Protein AF-A0A2V7H5T2-F1 (afdb_monomer)

Structure (mmCIF, N/CA/C/O backbone):
data_AF-A0A2V7H5T2-F1
#
_entry.id   AF-A0A2V7H5T2-F1
#
loop_
_atom_site.group_PDB
_atom_site.id
_atom_site.type_symbol
_atom_site.label_atom_id
_atom_site.label_alt_id
_atom_site.label_comp_id
_atom_site.label_asym_id
_atom_site.label_entity_id
_atom_site.label_seq_id
_atom_site.pdbx_PDB_ins_code
_atom_site.Cartn_x
_atom_site.Cartn_y
_atom_site.Cartn_z
_atom_site.occupancy
_atom_site.B_iso_or_equiv
_atom_site.auth_seq_id
_atom_site.auth_comp_id
_atom_site.auth_asym_id
_atom_site.auth_atom_id
_atom_site.pdbx_PDB_model_num
ATOM 1 N N . THR A 1 1 ? -15.884 0.768 24.761 1.00 79.06 1 THR A N 1
ATOM 2 C CA . THR A 1 1 ? -15.069 0.257 23.641 1.00 79.06 1 THR A CA 1
ATOM 3 C C . THR A 1 1 ? -13.955 1.250 23.346 1.00 79.06 1 THR A C 1
ATOM 5 O O . THR A 1 1 ? -14.0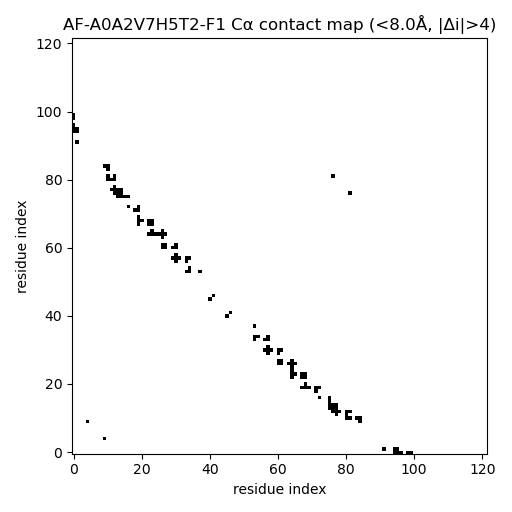15 2.370 23.844 1.00 79.06 1 THR A O 1
ATOM 8 N N . LEU A 1 2 ? -12.913 0.840 22.621 1.00 78.81 2 LEU A N 1
ATOM 9 C CA . LEU A 1 2 ? -11.864 1.713 22.086 1.00 78.81 2 LEU A CA 1
ATOM 10 C C . LEU A 1 2 ? -12.359 2.428 20.815 1.00 78.81 2 LEU A C 1
ATOM 12 O O . LEU A 1 2 ? -13.136 1.828 20.067 1.00 78.81 2 LEU A O 1
ATOM 16 N N . PRO A 1 3 ? -11.891 3.661 20.540 1.00 78.62 3 PRO A N 1
ATOM 17 C CA . PRO A 1 3 ? -12.224 4.387 19.315 1.00 78.62 3 PRO A CA 1
ATOM 18 C C . PRO A 1 3 ? -11.676 3.691 18.058 1.00 78.62 3 PRO A C 1
ATOM 20 O O . PRO A 1 3 ? -10.674 2.963 18.110 1.00 78.62 3 PRO A O 1
ATOM 23 N N . GLU A 1 4 ? -12.342 3.919 16.922 1.00 75.81 4 GLU A N 1
ATOM 24 C CA . GLU A 1 4 ? -11.892 3.415 15.622 1.00 75.81 4 GLU A CA 1
ATOM 25 C C . GLU A 1 4 ? -10.522 3.985 15.236 1.00 75.81 4 GLU A C 1
ATOM 27 O O . GLU A 1 4 ? -10.157 5.102 15.603 1.00 75.81 4 GLU A O 1
ATOM 32 N N . LEU A 1 5 ? -9.743 3.182 14.506 1.00 78.00 5 LEU A N 1
ATOM 33 C CA . LEU A 1 5 ? -8.454 3.603 13.961 1.00 78.00 5 LEU A CA 1
ATOM 34 C C . LEU A 1 5 ? -8.693 4.671 12.892 1.00 78.00 5 LEU A C 1
ATOM 36 O O . LEU A 1 5 ? -9.378 4.412 11.902 1.00 78.00 5 LEU A O 1
ATOM 40 N N . LEU A 1 6 ? -8.083 5.841 13.059 1.00 80.19 6 LEU A N 1
ATOM 41 C CA . LEU A 1 6 ? -8.081 6.866 12.020 1.00 80.19 6 LEU A CA 1
ATOM 42 C C . LEU A 1 6 ? -7.254 6.397 10.814 1.00 80.19 6 LEU A C 1
ATOM 44 O O . LEU A 1 6 ? -6.301 5.627 10.956 1.00 80.19 6 LEU A O 1
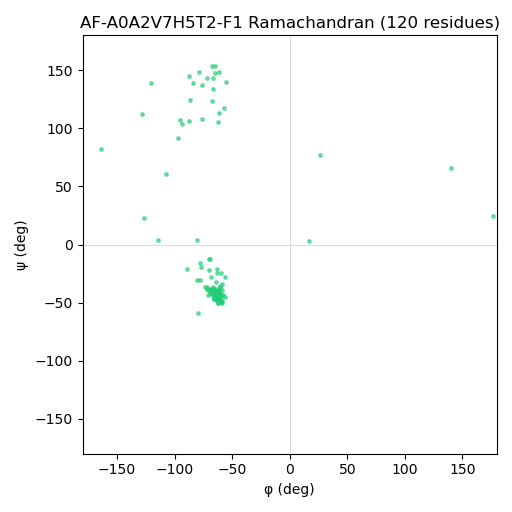ATOM 48 N N . LEU A 1 7 ? -7.568 6.910 9.618 1.00 70.38 7 LEU A N 1
ATOM 49 C CA . LEU A 1 7 ? -6.773 6.631 8.413 1.00 70.38 7 LEU A CA 1
ATOM 50 C C . LEU A 1 7 ? -5.289 7.006 8.579 1.00 70.38 7 LEU A C 1
ATOM 52 O O . LEU A 1 7 ? -4.441 6.375 7.961 1.00 70.38 7 LEU A O 1
ATOM 56 N N . SER A 1 8 ? -4.975 7.988 9.429 1.00 72.44 8 SER A N 1
ATOM 57 C CA . SER A 1 8 ? -3.606 8.399 9.765 1.00 72.44 8 SER A CA 1
ATOM 58 C C . SER A 1 8 ? -2.840 7.378 10.613 1.00 72.44 8 SER A C 1
ATOM 60 O O . SER A 1 8 ? -1.612 7.383 10.617 1.00 72.44 8 SER A O 1
ATOM 62 N N . GLU A 1 9 ? -3.541 6.496 11.327 1.00 74.50 9 GLU A N 1
ATOM 63 C CA . GLU A 1 9 ? -2.935 5.445 12.147 1.00 74.50 9 GLU A CA 1
ATOM 64 C C . GLU A 1 9 ? -2.709 4.158 11.341 1.00 74.50 9 GLU A C 1
ATOM 66 O O . GLU A 1 9 ? -1.875 3.329 11.714 1.00 74.50 9 GLU A O 1
ATOM 71 N N . LEU A 1 10 ? -3.426 3.978 10.229 1.00 76.69 10 LEU A N 1
ATOM 72 C CA . LEU A 1 10 ? -3.303 2.829 9.336 1.00 76.69 10 LEU A CA 1
ATOM 73 C C . LEU A 1 10 ? -2.164 3.038 8.334 1.00 76.69 10 LEU A C 1
ATOM 75 O O . LEU A 1 10 ? -1.982 4.119 7.778 1.00 76.69 10 LEU A O 1
ATOM 79 N N . ARG A 1 11 ? -1.391 1.981 8.065 1.00 79.19 11 ARG A N 1
ATOM 80 C CA . ARG A 1 11 ? -0.403 2.041 6.981 1.00 79.19 11 ARG A CA 1
ATOM 81 C C . ARG A 1 11 ? -1.127 2.029 5.632 1.00 79.19 11 ARG A C 1
ATOM 83 O O . ARG A 1 11 ? -2.112 1.299 5.514 1.00 79.19 11 ARG A O 1
ATOM 90 N N . PRO A 1 12 ? -0.646 2.761 4.611 1.00 78.38 12 PRO A N 1
ATOM 91 C CA . PRO A 1 12 ? -1.226 2.697 3.275 1.00 78.38 12 PRO A CA 1
ATOM 92 C C . PRO A 1 12 ? -1.207 1.258 2.750 1.00 78.38 12 PRO A C 1
ATOM 94 O O . PRO A 1 12 ? -0.148 0.653 2.588 1.00 78.38 12 PRO A O 1
ATOM 97 N N . GLU A 1 13 ? -2.391 0.705 2.507 1.00 79.88 13 GLU A N 1
ATOM 98 C CA . GLU A 1 13 ? -2.568 -0.675 2.034 1.00 79.88 13 GLU A CA 1
ATOM 99 C C . GLU A 1 13 ? -2.285 -0.809 0.532 1.00 79.88 13 GLU A C 1
ATOM 101 O O . GLU A 1 13 ? -2.075 -1.913 0.038 1.00 79.88 13 GLU A O 1
ATOM 106 N N . ARG A 1 14 ? -2.243 0.316 -0.193 1.00 75.62 14 ARG A N 1
ATOM 107 C CA . ARG A 1 14 ? -1.955 0.372 -1.627 1.00 75.62 14 ARG A CA 1
ATOM 108 C C . ARG A 1 14 ? -0.732 1.230 -1.904 1.00 75.62 14 ARG A C 1
ATOM 110 O O . ARG A 1 14 ? -0.574 2.306 -1.324 1.00 75.62 14 ARG A O 1
ATOM 117 N N . TYR A 1 15 ? 0.105 0.769 -2.822 1.00 73.75 15 TYR A N 1
ATOM 118 C CA . TYR A 1 15 ? 1.173 1.581 -3.384 1.00 73.75 15 TYR A CA 1
ATOM 119 C C . TYR A 1 15 ? 0.579 2.731 -4.208 1.00 73.75 15 TYR A C 1
ATOM 121 O O . TYR A 1 15 ? -0.435 2.546 -4.890 1.00 73.75 15 TYR A O 1
ATOM 129 N N . PRO A 1 16 ? 1.198 3.923 -4.181 1.00 74.19 16 PRO A N 1
ATOM 130 C CA . PRO A 1 16 ? 0.756 5.017 -5.027 1.00 74.19 16 PRO A CA 1
ATOM 131 C C . PRO A 1 16 ? 0.975 4.660 -6.508 1.00 74.19 16 PRO A C 1
ATOM 133 O O . PRO A 1 16 ? 1.955 3.985 -6.840 1.00 74.19 16 PRO A O 1
ATOM 136 N N . PRO A 1 17 ? 0.121 5.144 -7.428 1.00 65.19 17 PRO A N 1
ATOM 137 C CA . PRO A 1 17 ? 0.253 4.863 -8.861 1.00 65.19 17 PRO A CA 1
ATOM 138 C C . PRO A 1 17 ? 1.589 5.352 -9.446 1.00 65.19 17 PRO A C 1
ATOM 140 O O . PRO A 1 17 ? 2.083 4.777 -10.413 1.00 65.19 17 PRO A O 1
ATOM 143 N N . SER A 1 18 ? 2.219 6.353 -8.822 1.00 69.00 18 SER A N 1
ATOM 144 C CA . SER A 1 18 ? 3.560 6.836 -9.169 1.00 69.00 18 SER A CA 1
ATOM 145 C C . SER A 1 18 ? 4.665 5.791 -8.976 1.00 69.00 18 SER A C 1
ATOM 147 O O . SER A 1 18 ? 5.684 5.863 -9.660 1.00 69.00 18 SER A O 1
ATOM 149 N N . ALA A 1 19 ? 4.470 4.795 -8.105 1.00 68.50 19 ALA A N 1
ATOM 150 C CA . ALA A 1 19 ? 5.430 3.708 -7.920 1.00 68.50 19 ALA A CA 1
ATOM 151 C C . ALA A 1 19 ? 5.536 2.822 -9.172 1.00 68.50 19 ALA A C 1
ATOM 153 O O . ALA A 1 19 ? 6.632 2.399 -9.525 1.00 68.50 19 ALA A O 1
ATOM 154 N N . ALA A 1 20 ? 4.422 2.589 -9.878 1.00 62.97 20 ALA A N 1
ATOM 155 C CA . ALA A 1 20 ? 4.440 1.871 -11.152 1.00 62.97 20 ALA A CA 1
ATOM 156 C C . ALA A 1 20 ? 5.200 2.673 -12.220 1.00 62.97 20 ALA A C 1
ATOM 158 O O . ALA A 1 20 ? 6.070 2.132 -12.899 1.00 62.97 20 ALA A O 1
ATOM 159 N N . THR A 1 21 ? 4.943 3.980 -12.321 1.00 68.62 21 THR A N 1
ATOM 160 C CA . THR A 1 21 ? 5.648 4.862 -13.265 1.00 68.62 21 THR A CA 1
ATOM 161 C C . THR A 1 21 ? 7.156 4.902 -13.005 1.00 68.62 21 THR A C 1
ATOM 163 O O . THR A 1 21 ? 7.935 4.928 -13.953 1.00 68.62 21 THR A O 1
ATOM 166 N N . GLY A 1 22 ? 7.584 4.857 -11.739 1.00 69.75 22 GLY A N 1
ATOM 167 C CA . GLY A 1 22 ? 9.001 4.819 -11.372 1.00 69.75 22 GLY A CA 1
ATOM 168 C C . GLY A 1 22 ? 9.743 3.592 -11.910 1.00 69.75 22 GLY A C 1
ATOM 169 O O . GLY A 1 22 ? 10.862 3.728 -12.404 1.00 69.75 22 GLY A O 1
ATOM 170 N N . ASP A 1 23 ? 9.117 2.414 -11.874 1.00 70.25 23 ASP A N 1
ATOM 171 C CA . ASP A 1 23 ? 9.710 1.179 -12.406 1.00 70.25 23 ASP A CA 1
ATOM 172 C C . ASP A 1 23 ? 9.835 1.225 -13.939 1.00 70.25 23 ASP A C 1
ATOM 174 O O . ASP A 1 23 ? 10.867 0.835 -14.489 1.00 70.25 2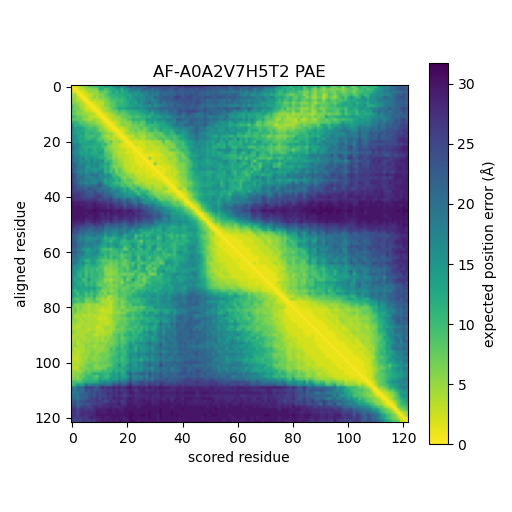3 ASP A O 1
ATOM 178 N N . LEU A 1 24 ? 8.838 1.795 -14.628 1.00 66.62 24 LEU A N 1
ATOM 179 C CA . LEU A 1 24 ? 8.896 2.019 -16.075 1.00 66.62 24 LEU A CA 1
ATOM 180 C C . LEU A 1 24 ? 10.026 2.987 -16.452 1.00 66.62 24 LEU A C 1
ATOM 182 O O . LEU A 1 24 ? 10.816 2.692 -17.346 1.00 66.62 24 LEU A O 1
ATOM 186 N N . VAL A 1 25 ? 10.131 4.122 -15.753 1.00 76.00 25 VAL A N 1
ATOM 187 C CA . VAL A 1 25 ? 11.181 5.126 -15.992 1.00 76.00 25 VAL A CA 1
ATOM 188 C C . VAL A 1 25 ? 12.570 4.544 -15.732 1.00 76.00 25 VAL A C 1
ATOM 190 O O . VAL A 1 25 ? 13.482 4.789 -16.518 1.00 76.00 25 VAL A O 1
ATOM 193 N N . LYS A 1 26 ? 12.743 3.725 -14.685 1.00 74.06 26 LYS A N 1
ATOM 194 C CA . LYS A 1 26 ? 14.003 3.003 -14.440 1.00 74.06 26 LYS A CA 1
ATOM 195 C C . LYS A 1 26 ? 14.354 2.062 -15.588 1.00 74.06 26 LYS A C 1
ATOM 197 O O . LYS A 1 26 ? 15.486 2.102 -16.063 1.00 74.06 26 LYS A O 1
ATOM 202 N N . GLY A 1 27 ? 13.397 1.254 -16.050 1.00 66.62 27 GLY A N 1
ATOM 203 C CA . GLY A 1 27 ? 13.604 0.358 -17.191 1.00 66.62 27 GLY A CA 1
ATOM 204 C C . GLY A 1 27 ? 14.010 1.120 -18.455 1.00 66.62 27 GLY A C 1
ATOM 205 O O . GLY A 1 27 ? 14.968 0.745 -19.131 1.00 66.62 27 GLY A O 1
ATOM 206 N N . LEU A 1 28 ? 13.345 2.246 -18.723 1.00 70.94 28 LEU A N 1
ATOM 207 C CA . LEU A 1 28 ? 13.630 3.107 -19.872 1.00 70.94 28 LEU A CA 1
ATOM 208 C C . LEU A 1 28 ? 15.006 3.785 -19.764 1.00 70.94 28 LEU A C 1
ATOM 210 O O . LEU A 1 28 ? 15.730 3.868 -20.752 1.00 70.94 28 LEU A O 1
ATOM 214 N N . GLY A 1 29 ? 15.401 4.202 -18.558 1.00 72.75 29 GLY A N 1
ATOM 215 C CA . GLY A 1 29 ? 16.728 4.755 -18.282 1.00 72.75 29 GLY A CA 1
ATOM 216 C C . GLY A 1 29 ? 17.856 3.743 -18.492 1.00 72.75 29 GLY A C 1
ATOM 217 O O . GLY A 1 29 ? 18.866 4.075 -19.109 1.00 72.75 29 GLY A O 1
ATOM 218 N N . ILE A 1 30 ? 17.674 2.494 -18.048 1.00 74.12 30 ILE A N 1
ATOM 219 C CA . ILE A 1 30 ? 18.645 1.410 -18.282 1.00 74.12 30 ILE A CA 1
ATOM 220 C C . ILE A 1 30 ? 18.768 1.117 -19.783 1.00 74.12 30 ILE A C 1
ATOM 222 O O . ILE A 1 30 ? 19.883 1.006 -20.293 1.00 74.12 30 ILE A O 1
ATOM 226 N N . ALA A 1 31 ? 17.644 1.043 -20.505 1.00 63.69 31 ALA A N 1
ATOM 227 C CA . ALA A 1 31 ? 17.645 0.817 -21.949 1.00 63.69 31 ALA A CA 1
ATOM 228 C C . ALA A 1 31 ? 18.361 1.948 -22.709 1.00 63.69 31 ALA A C 1
ATOM 230 O O . ALA A 1 31 ? 19.215 1.676 -23.554 1.00 63.69 31 ALA A O 1
ATOM 231 N N . ALA A 1 32 ? 18.077 3.211 -22.372 1.00 68.31 32 ALA A N 1
ATOM 232 C CA . ALA A 1 32 ? 18.760 4.364 -22.956 1.00 68.31 32 ALA A CA 1
ATOM 233 C C . ALA A 1 32 ? 20.271 4.346 -22.660 1.00 68.31 32 ALA A C 1
ATOM 235 O O . ALA A 1 32 ? 21.077 4.569 -23.562 1.00 68.31 32 ALA A O 1
ATOM 236 N N . GLY A 1 33 ? 20.666 4.011 -21.427 1.00 66.38 33 GLY A N 1
ATOM 237 C CA . GLY A 1 33 ? 22.072 3.868 -21.044 1.00 66.38 33 GLY A CA 1
ATOM 238 C C . GLY A 1 33 ? 22.802 2.785 -21.842 1.00 66.38 33 GLY A C 1
ATOM 239 O O . GLY A 1 33 ? 23.905 3.026 -22.328 1.00 66.38 33 GLY A O 1
ATOM 240 N N . ALA A 1 34 ? 22.175 1.624 -22.049 1.00 68.38 34 ALA A N 1
ATOM 241 C CA . ALA A 1 34 ? 22.743 0.545 -22.858 1.00 68.38 34 ALA A CA 1
ATOM 242 C C . ALA A 1 34 ? 22.977 0.972 -24.319 1.00 68.38 34 ALA A C 1
ATOM 244 O O . ALA A 1 34 ? 24.026 0.663 -24.885 1.00 68.38 34 ALA A O 1
ATOM 245 N N . PHE A 1 35 ? 22.047 1.731 -24.911 1.00 64.44 35 PHE A N 1
ATOM 246 C CA . PHE A 1 35 ? 22.206 2.284 -26.260 1.00 64.44 35 PHE A CA 1
ATOM 247 C C . PHE A 1 35 ? 23.346 3.303 -26.352 1.00 64.44 35 PHE A C 1
ATOM 249 O O . PHE A 1 35 ? 24.146 3.228 -27.281 1.00 64.44 35 PHE A O 1
ATOM 256 N N . VAL A 1 36 ? 23.458 4.223 -25.388 1.00 70.75 36 VAL A N 1
ATOM 257 C CA . VAL A 1 36 ? 24.526 5.238 -25.371 1.00 70.75 36 VAL A CA 1
ATOM 258 C C . VAL A 1 36 ? 25.899 4.594 -25.189 1.00 70.75 36 VAL A C 1
ATOM 260 O O . VAL A 1 36 ? 26.829 4.921 -25.922 1.00 70.75 36 VAL A O 1
ATOM 263 N N . ILE A 1 37 ? 26.023 3.641 -24.259 1.00 66.00 37 ILE A N 1
ATOM 264 C CA . ILE A 1 37 ? 27.270 2.900 -24.029 1.00 66.00 37 ILE A CA 1
ATOM 265 C C . ILE A 1 37 ? 27.656 2.119 -25.290 1.00 66.00 37 ILE A C 1
ATOM 267 O O . ILE A 1 37 ? 28.805 2.171 -25.718 1.00 66.00 37 ILE A O 1
ATOM 271 N N . SER A 1 38 ? 26.693 1.452 -25.932 1.00 60.53 38 SER A N 1
ATOM 272 C CA . SER A 1 38 ? 26.943 0.720 -27.172 1.00 60.53 38 SER A CA 1
ATOM 273 C C . SER A 1 38 ? 27.326 1.620 -28.345 1.00 60.53 38 SER A C 1
ATOM 275 O O . SER A 1 38 ? 28.167 1.213 -29.140 1.00 60.53 38 SER A O 1
ATOM 277 N N . GLY A 1 39 ? 26.719 2.802 -28.477 1.00 58.62 39 GLY A N 1
ATOM 278 C CA . GLY A 1 39 ? 27.062 3.774 -29.518 1.00 58.62 39 GLY A CA 1
ATOM 279 C C . GLY A 1 39 ? 28.473 4.329 -29.324 1.00 58.62 39 GLY A C 1
ATOM 280 O O . GLY A 1 39 ? 29.287 4.269 -30.238 1.00 58.62 39 GLY A O 1
ATOM 281 N N . ALA A 1 40 ? 28.807 4.735 -28.096 1.00 60.19 40 ALA A N 1
ATOM 282 C CA . ALA A 1 40 ? 30.135 5.244 -27.754 1.00 60.19 40 ALA A CA 1
ATOM 283 C C . ALA A 1 40 ? 31.255 4.195 -27.918 1.00 60.19 40 ALA A C 1
ATOM 285 O O . ALA A 1 40 ? 32.382 4.542 -28.262 1.00 60.19 40 ALA A O 1
ATOM 286 N N . LEU A 1 41 ? 30.962 2.908 -27.689 1.00 55.03 41 LEU A N 1
ATOM 287 C CA . LEU A 1 41 ? 31.900 1.802 -27.928 1.00 55.03 41 LEU A CA 1
ATOM 288 C C . LEU A 1 41 ? 32.019 1.426 -29.417 1.00 55.03 41 LEU A C 1
ATOM 290 O O . LEU A 1 41 ? 33.091 0.991 -29.842 1.00 55.03 41 LEU A O 1
ATOM 294 N N . ALA A 1 42 ? 30.954 1.597 -30.207 1.00 54.22 42 ALA A N 1
ATOM 295 C CA . ALA A 1 42 ? 30.942 1.302 -31.643 1.00 54.22 42 ALA A CA 1
ATOM 296 C C . ALA A 1 42 ? 31.720 2.340 -32.469 1.00 54.22 42 ALA A C 1
ATOM 298 O O . ALA A 1 42 ? 32.443 1.958 -33.387 1.00 54.22 42 ALA A O 1
ATOM 299 N N . ASP A 1 43 ? 31.654 3.620 -32.089 1.00 53.47 43 ASP A N 1
ATOM 300 C CA . ASP A 1 43 ? 32.474 4.693 -32.680 1.00 53.47 43 ASP A CA 1
ATOM 301 C C . ASP A 1 43 ? 33.963 4.575 -32.286 1.00 53.47 43 ASP A C 1
ATOM 303 O O . ASP A 1 43 ? 34.835 5.227 -32.860 1.00 53.47 43 ASP A O 1
ATOM 307 N N . GLY A 1 44 ? 34.246 3.724 -31.292 1.00 53.81 44 GLY A N 1
ATOM 308 C CA . GLY A 1 44 ? 35.503 3.637 -30.572 1.00 53.81 44 GLY A CA 1
ATOM 309 C C . GLY A 1 44 ? 36.614 2.875 -31.276 1.00 53.81 44 GLY A C 1
ATOM 310 O O . GLY A 1 44 ? 37.650 3.492 -31.437 1.00 53.81 44 GLY A O 1
ATOM 311 N N . HIS A 1 45 ? 36.471 1.580 -31.630 1.00 53.28 45 HIS A N 1
ATOM 312 C CA . HIS A 1 45 ? 37.524 0.777 -32.317 1.00 53.28 45 HIS A CA 1
ATOM 313 C C . HIS A 1 45 ? 37.194 -0.724 -32.573 1.00 53.28 45 HIS A C 1
ATOM 315 O O . HIS A 1 45 ? 38.115 -1.532 -32.691 1.00 53.28 45 HIS A O 1
ATOM 321 N N . LEU A 1 46 ? 35.934 -1.180 -32.661 1.00 51.50 46 LEU A N 1
ATOM 322 C CA . LEU A 1 46 ? 35.652 -2.630 -32.779 1.00 51.50 46 LEU A CA 1
ATOM 323 C C . LEU A 1 46 ? 34.736 -2.963 -33.961 1.00 51.50 46 LEU A C 1
ATOM 325 O O . LEU A 1 46 ? 33.562 -2.605 -33.993 1.00 51.50 46 LEU A O 1
ATOM 329 N N . GLY A 1 47 ? 35.314 -3.656 -34.947 1.00 46.59 47 GLY A N 1
ATOM 330 C CA . GLY A 1 47 ? 34.659 -4.064 -36.185 1.00 46.59 47 GLY A CA 1
ATOM 331 C C . GLY A 1 47 ? 33.375 -4.868 -35.967 1.00 46.59 47 GLY A C 1
ATOM 332 O O . GLY A 1 47 ? 33.298 -5.688 -35.062 1.00 46.59 47 GLY A O 1
ATOM 333 N N . SER A 1 48 ? 32.389 -4.562 -36.814 1.00 49.66 48 SER A N 1
ATOM 334 C CA . SER A 1 48 ? 31.197 -5.282 -37.320 1.00 49.66 48 SER A CA 1
ATOM 335 C C . SER A 1 48 ? 30.601 -6.554 -36.666 1.00 49.66 48 SER A C 1
ATOM 337 O O . SER A 1 48 ? 29.610 -7.047 -37.200 1.00 49.66 48 SER A O 1
ATOM 339 N N . SER A 1 49 ? 31.070 -7.091 -35.535 1.00 51.22 49 SER A N 1
ATOM 340 C CA . SER A 1 49 ? 30.618 -8.388 -34.998 1.00 51.22 49 SER A CA 1
ATOM 341 C C . SER A 1 49 ? 29.871 -8.344 -33.655 1.00 51.22 49 SER A C 1
ATOM 343 O O . SER A 1 49 ? 29.527 -9.402 -33.138 1.00 51.22 49 SER A O 1
ATOM 345 N N . SER A 1 50 ? 29.587 -7.170 -33.070 1.00 54.66 50 SER A N 1
ATOM 346 C CA . SER A 1 50 ? 29.048 -7.069 -31.693 1.00 54.66 50 SER A CA 1
ATOM 347 C C . SER A 1 50 ? 27.750 -6.252 -31.538 1.00 54.66 50 SER A C 1
ATOM 349 O O . SER A 1 50 ? 27.450 -5.775 -30.445 1.00 54.66 50 SER A O 1
ATOM 351 N N . SER A 1 51 ? 26.940 -6.084 -32.588 1.00 56.62 51 SER A N 1
ATOM 352 C CA . SER A 1 51 ? 25.657 -5.351 -32.501 1.00 56.62 51 SER A CA 1
ATOM 353 C C . SER A 1 51 ? 24.514 -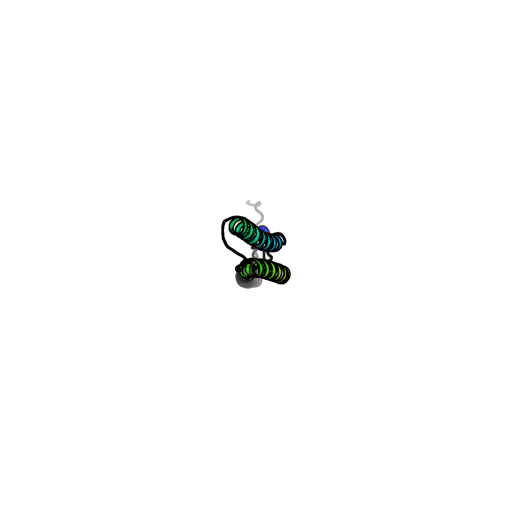6.150 -31.855 1.00 56.62 51 SER A C 1
ATOM 355 O O . SER A 1 51 ? 23.541 -5.564 -31.380 1.00 56.62 51 SER A O 1
ATOM 357 N N . ALA A 1 52 ? 24.625 -7.481 -31.796 1.00 61.34 52 ALA A N 1
ATOM 358 C CA . ALA A 1 52 ? 23.573 -8.347 -31.262 1.00 61.34 52 ALA A CA 1
ATOM 359 C C . ALA A 1 52 ? 23.423 -8.234 -29.734 1.00 61.34 52 ALA A C 1
ATOM 361 O O . ALA A 1 52 ? 22.306 -8.130 -29.232 1.00 61.34 52 ALA A O 1
ATOM 362 N N . LEU A 1 53 ? 24.541 -8.200 -28.999 1.00 65.00 53 LEU A N 1
ATOM 363 C CA . LEU A 1 53 ? 24.558 -8.164 -27.531 1.00 65.00 53 LEU A CA 1
ATOM 364 C C . LEU A 1 53 ? 23.885 -6.903 -26.944 1.00 65.00 53 LEU A C 1
ATOM 366 O O . LEU A 1 53 ? 22.987 -7.045 -26.108 1.00 65.00 53 LEU A O 1
ATOM 370 N N . PRO A 1 54 ? 24.219 -5.679 -27.394 1.00 63.25 54 PRO A N 1
ATOM 371 C CA . PRO A 1 54 ? 23.576 -4.462 -26.908 1.00 63.25 54 PRO A CA 1
ATOM 372 C C . PRO A 1 54 ? 22.079 -4.408 -27.212 1.00 63.25 54 PRO A C 1
ATOM 374 O O . PRO A 1 54 ? 21.289 -4.021 -26.351 1.00 63.25 54 PRO A O 1
ATOM 377 N N . ALA A 1 55 ? 21.674 -4.854 -28.406 1.00 67.06 55 ALA A N 1
ATOM 378 C CA . ALA A 1 55 ? 20.270 -4.912 -28.798 1.00 67.06 55 ALA A CA 1
ATOM 379 C C . ALA A 1 55 ? 19.476 -5.875 -27.903 1.00 67.06 55 ALA A C 1
ATOM 381 O O . ALA A 1 55 ? 18.385 -5.536 -27.445 1.00 67.06 55 ALA A O 1
ATOM 382 N N . THR A 1 56 ? 20.040 -7.045 -27.580 1.00 70.56 56 THR A N 1
ATOM 383 C CA . THR A 1 56 ? 19.405 -7.985 -26.646 1.00 70.56 56 THR A CA 1
ATOM 384 C C . THR A 1 56 ? 19.304 -7.442 -25.222 1.00 70.56 56 THR A C 1
ATOM 386 O O . THR A 1 56 ? 18.268 -7.628 -24.582 1.00 70.56 56 THR A O 1
ATOM 389 N N . VAL A 1 57 ? 20.321 -6.731 -24.723 1.00 70.31 57 VAL A N 1
ATOM 390 C CA . VAL A 1 57 ? 20.285 -6.107 -23.387 1.00 70.31 57 VAL A CA 1
ATOM 391 C C . VAL A 1 57 ? 19.234 -4.997 -23.331 1.00 70.31 57 VAL A C 1
ATOM 393 O O . VAL A 1 57 ? 18.434 -4.952 -22.399 1.00 70.31 57 VAL A O 1
ATOM 396 N N . ALA A 1 58 ? 19.166 -4.140 -24.351 1.00 67.69 58 ALA A N 1
ATOM 397 C CA . ALA A 1 58 ? 18.148 -3.097 -24.422 1.00 67.69 58 ALA A CA 1
ATOM 398 C C . ALA A 1 58 ? 16.726 -3.683 -24.511 1.00 67.69 58 ALA A C 1
ATOM 400 O O . ALA A 1 58 ? 15.829 -3.230 -23.799 1.00 67.69 58 ALA A O 1
ATOM 401 N N . ALA A 1 59 ? 16.523 -4.726 -25.324 1.00 70.06 59 ALA A N 1
ATOM 402 C CA . ALA A 1 59 ? 15.231 -5.398 -25.461 1.00 70.06 59 ALA A CA 1
ATOM 403 C C . ALA A 1 59 ? 14.784 -6.076 -24.154 1.00 70.06 59 ALA A C 1
ATOM 405 O O . ALA A 1 59 ? 13.632 -5.935 -23.743 1.00 70.06 59 ALA A O 1
ATOM 406 N N . THR A 1 60 ? 15.691 -6.771 -23.462 1.00 72.25 60 THR A N 1
ATOM 407 C CA . THR A 1 60 ? 15.393 -7.414 -22.169 1.00 72.25 60 THR A CA 1
ATOM 408 C C . THR A 1 60 ? 15.145 -6.396 -21.055 1.00 72.25 60 THR A C 1
ATOM 410 O O . THR A 1 60 ? 14.217 -6.575 -20.262 1.00 72.25 60 THR A O 1
ATOM 413 N N . ALA A 1 61 ? 15.885 -5.284 -21.019 1.00 68.56 61 ALA A N 1
ATOM 414 C CA . ALA A 1 61 ? 15.635 -4.186 -20.084 1.00 68.56 61 ALA A CA 1
ATOM 415 C C . ALA A 1 61 ? 14.263 -3.526 -20.325 1.00 68.56 61 ALA A C 1
ATOM 417 O O . ALA A 1 61 ? 13.501 -3.311 -19.383 1.00 68.56 61 ALA A O 1
ATOM 418 N N . ALA A 1 62 ? 13.901 -3.272 -21.586 1.00 71.19 62 ALA A N 1
ATOM 419 C CA . ALA A 1 62 ? 12.597 -2.714 -21.933 1.00 71.19 62 ALA A CA 1
ATOM 420 C C . ALA A 1 62 ? 11.446 -3.667 -21.562 1.00 71.19 62 ALA A C 1
ATOM 422 O O . ALA A 1 62 ? 10.487 -3.254 -20.908 1.00 71.19 62 ALA A O 1
ATOM 423 N N . LEU A 1 63 ? 11.559 -4.953 -21.914 1.00 74.00 63 LEU A N 1
ATOM 424 C CA . LEU A 1 63 ? 10.549 -5.966 -21.592 1.00 74.00 63 LEU A CA 1
ATOM 425 C C . LEU A 1 63 ? 10.387 -6.159 -20.082 1.00 74.00 63 LEU A C 1
ATOM 427 O O . LEU A 1 63 ? 9.260 -6.189 -19.592 1.00 74.00 63 LEU A O 1
ATOM 431 N N . SER A 1 64 ? 11.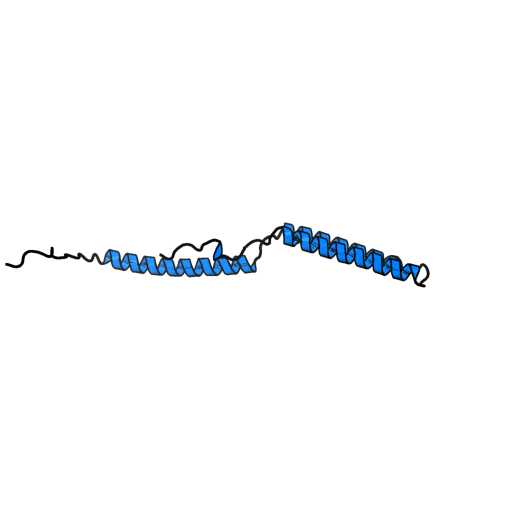487 -6.240 -19.332 1.00 73.75 64 SER A N 1
ATOM 432 C CA . SER A 1 64 ? 11.429 -6.361 -17.870 1.00 73.75 64 SER A CA 1
ATOM 433 C C . SER A 1 64 ? 10.786 -5.134 -17.214 1.00 73.75 64 SER A C 1
ATOM 435 O O . SER A 1 64 ? 9.967 -5.298 -16.311 1.00 73.75 64 SER A O 1
ATOM 437 N N . GLY A 1 65 ? 11.055 -3.923 -17.716 1.00 68.88 65 GLY A N 1
ATOM 438 C CA . GLY A 1 65 ? 10.379 -2.699 -17.277 1.00 68.88 65 GLY A CA 1
ATOM 439 C C . GLY A 1 65 ? 8.869 -2.710 -17.547 1.00 68.88 65 GLY A C 1
ATOM 440 O O . GLY A 1 65 ? 8.085 -2.364 -16.662 1.00 68.88 65 GLY A O 1
ATOM 441 N N . VAL A 1 66 ? 8.438 -3.161 -18.732 1.00 74.25 66 VAL A N 1
ATOM 442 C CA . VAL A 1 66 ? 7.008 -3.280 -19.083 1.00 74.25 66 VAL A CA 1
ATOM 443 C C . VAL A 1 66 ? 6.311 -4.326 -18.214 1.00 74.25 66 VAL A C 1
ATOM 445 O O . VAL A 1 66 ? 5.239 -4.055 -17.673 1.00 74.25 66 VAL A O 1
ATOM 448 N N . VAL A 1 67 ? 6.921 -5.500 -18.030 1.00 76.38 67 VAL A N 1
ATOM 449 C CA . VAL A 1 67 ? 6.370 -6.558 -17.171 1.00 76.38 67 VAL A CA 1
ATOM 450 C C . VAL A 1 67 ? 6.263 -6.076 -15.725 1.00 76.38 67 VAL A C 1
ATOM 452 O O . VAL A 1 67 ? 5.212 -6.251 -15.112 1.00 76.38 67 VAL A O 1
ATOM 455 N N . ALA A 1 68 ? 7.291 -5.407 -15.192 1.00 72.50 68 ALA A N 1
ATOM 456 C CA . ALA A 1 68 ? 7.258 -4.834 -13.848 1.00 72.50 68 ALA A CA 1
ATOM 457 C C . ALA A 1 68 ? 6.159 -3.767 -13.700 1.00 72.50 68 ALA A C 1
ATOM 459 O O . ALA A 1 68 ? 5.432 -3.768 -12.704 1.00 72.50 68 ALA A O 1
ATOM 460 N N . PHE A 1 69 ? 5.976 -2.903 -14.704 1.00 70.75 69 PHE A N 1
ATOM 461 C CA . PHE A 1 69 ? 4.912 -1.899 -14.726 1.00 70.75 69 PHE A CA 1
ATOM 462 C C . PHE A 1 69 ? 3.516 -2.533 -14.704 1.00 70.75 69 PHE A C 1
ATOM 464 O O . PHE A 1 69 ? 2.683 -2.170 -13.871 1.00 70.75 69 PHE A O 1
ATOM 471 N N . VAL A 1 70 ? 3.261 -3.499 -15.593 1.00 77.12 70 VAL A N 1
ATOM 472 C CA . VAL A 1 70 ? 1.975 -4.211 -15.673 1.00 77.12 70 VAL A CA 1
ATOM 473 C C . VAL A 1 70 ? 1.717 -4.971 -14.375 1.00 77.12 70 VAL A C 1
ATOM 475 O O . VAL A 1 70 ? 0.637 -4.855 -13.795 1.00 77.12 70 VAL A O 1
ATOM 478 N N . TRP A 1 71 ? 2.726 -5.677 -13.865 1.00 75.44 71 TRP A N 1
ATOM 479 C CA . TRP A 1 71 ? 2.628 -6.413 -12.613 1.00 75.44 71 TRP A CA 1
ATOM 480 C C . TRP A 1 71 ? 2.295 -5.496 -11.437 1.00 75.44 71 TRP A C 1
ATOM 482 O O . TRP A 1 71 ? 1.345 -5.779 -10.711 1.00 75.44 71 TRP A O 1
ATOM 492 N N . ARG A 1 72 ? 3.011 -4.376 -11.267 1.00 76.62 72 ARG A N 1
ATOM 493 C CA . ARG A 1 72 ? 2.775 -3.414 -10.178 1.00 76.62 72 ARG A CA 1
ATOM 494 C C . ARG A 1 72 ? 1.447 -2.668 -10.331 1.00 76.62 72 ARG A C 1
ATOM 496 O O . ARG A 1 72 ? 0.846 -2.288 -9.329 1.00 76.62 72 ARG A O 1
ATOM 503 N N . ARG A 1 73 ? 0.951 -2.492 -11.561 1.00 73.69 73 ARG A N 1
ATOM 504 C CA . ARG A 1 73 ? -0.379 -1.922 -11.822 1.00 73.69 73 ARG A CA 1
ATOM 505 C C . ARG A 1 73 ? -1.511 -2.883 -11.453 1.00 73.69 73 ARG A C 1
ATOM 507 O O . ARG A 1 73 ? -2.526 -2.424 -10.939 1.00 73.69 73 ARG A O 1
ATOM 514 N N . HIS A 1 74 ? -1.333 -4.187 -11.669 1.00 75.38 74 HIS A N 1
ATOM 515 C CA . HIS A 1 74 ? -2.303 -5.204 -11.251 1.00 75.38 74 HIS A CA 1
ATOM 516 C C . HIS A 1 74 ? -2.185 -5.580 -9.764 1.00 75.38 74 HIS A C 1
ATOM 518 O O . HIS A 1 74 ? -3.198 -5.849 -9.127 1.00 75.38 74 HIS A O 1
ATOM 524 N N . HIS A 1 75 ? -0.986 -5.509 -9.181 1.00 73.81 75 HIS A N 1
ATOM 525 C CA . HIS A 1 75 ? -0.712 -5.802 -7.770 1.00 73.81 75 HIS A CA 1
ATOM 526 C C . HIS A 1 75 ? -0.420 -4.515 -6.998 1.00 73.81 75 HIS A C 1
ATOM 528 O O . HIS A 1 75 ? 0.663 -4.314 -6.450 1.00 73.81 75 HIS A O 1
ATOM 534 N N . SER A 1 76 ? -1.405 -3.614 -6.979 1.00 72.06 76 SER A N 1
ATOM 535 C CA . SER A 1 76 ? -1.288 -2.340 -6.257 1.00 72.06 76 SER A CA 1
ATOM 536 C C . SER A 1 76 ? -1.279 -2.501 -4.733 1.00 72.06 76 SER A C 1
ATOM 538 O O . SER A 1 76 ? -0.955 -1.553 -4.022 1.00 72.06 76 SER A O 1
ATOM 540 N N . GLU A 1 77 ? -1.631 -3.682 -4.226 1.00 76.69 77 GLU A N 1
ATOM 541 C CA . GLU A 1 77 ? -1.688 -3.971 -2.798 1.00 76.69 77 GLU A CA 1
ATOM 542 C C . GLU A 1 77 ? -0.288 -4.174 -2.212 1.00 76.69 77 GLU A C 1
ATOM 544 O O . GLU A 1 77 ? 0.568 -4.839 -2.794 1.00 76.69 77 GLU A O 1
ATOM 549 N N . ALA A 1 78 ? -0.066 -3.596 -1.035 1.00 77.31 78 ALA A N 1
ATOM 550 C CA . ALA A 1 78 ? 1.120 -3.796 -0.219 1.00 77.31 78 ALA A CA 1
ATOM 551 C C . ALA A 1 78 ? 0.801 -4.866 0.841 1.00 77.31 78 ALA A C 1
ATOM 553 O O . ALA A 1 78 ? 0.306 -4.516 1.920 1.00 77.31 78 ALA A O 1
ATOM 554 N N . PRO A 1 79 ? 1.054 -6.163 0.569 1.00 78.06 79 PRO A N 1
ATOM 555 C CA . PRO A 1 79 ? 0.565 -7.262 1.405 1.00 78.06 79 PRO A CA 1
ATOM 556 C C . PRO A 1 79 ? 1.056 -7.162 2.854 1.00 78.06 79 PRO A C 1
ATOM 558 O O . PRO A 1 79 ? 0.314 -7.456 3.787 1.00 78.06 79 PRO A O 1
ATOM 561 N N . GLU A 1 80 ? 2.272 -6.661 3.068 1.00 79.88 80 GLU A N 1
ATOM 562 C CA . GLU A 1 80 ? 2.826 -6.445 4.408 1.00 79.88 80 GLU A CA 1
ATOM 563 C C . GLU A 1 80 ? 2.036 -5.408 5.218 1.00 79.88 80 GLU A C 1
ATOM 565 O O . GLU A 1 80 ? 1.760 -5.614 6.402 1.00 79.88 80 GLU A O 1
ATOM 570 N N . ASN A 1 81 ? 1.627 -4.306 4.582 1.00 82.94 81 ASN A N 1
ATOM 571 C CA . ASN A 1 81 ? 0.846 -3.258 5.238 1.00 82.94 81 ASN A CA 1
ATOM 572 C C . ASN A 1 81 ? -0.589 -3.723 5.505 1.00 82.94 81 ASN A C 1
ATOM 574 O O . ASN A 1 81 ? -1.123 -3.440 6.578 1.00 82.94 81 ASN A O 1
ATOM 578 N N . VAL A 1 82 ? -1.180 -4.484 4.577 1.00 81.69 82 VAL A N 1
ATOM 579 C CA . VAL A 1 82 ? -2.496 -5.118 4.757 1.00 81.69 82 VAL A CA 1
ATOM 580 C C . VAL A 1 82 ? -2.473 -6.060 5.961 1.00 81.69 82 VAL A C 1
ATOM 582 O O . VAL A 1 82 ? -3.319 -5.947 6.848 1.00 81.69 82 VAL A O 1
ATOM 585 N N . LEU A 1 83 ? -1.470 -6.937 6.052 1.00 84.81 83 LEU A N 1
ATOM 586 C CA . LEU A 1 83 ? -1.315 -7.863 7.176 1.00 84.81 83 LEU A CA 1
ATOM 587 C C . LEU A 1 83 ? -1.097 -7.128 8.504 1.00 84.81 83 LEU A C 1
ATOM 589 O O . LEU A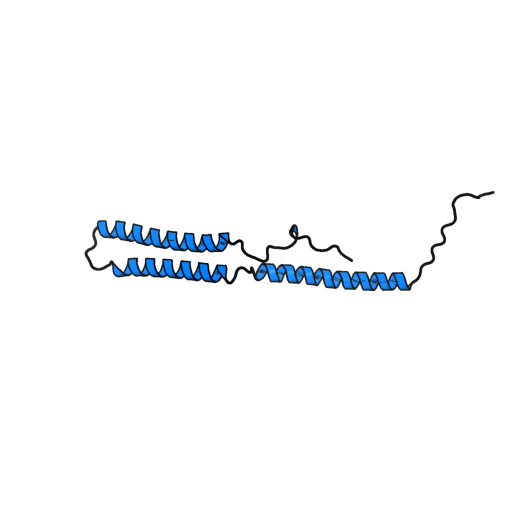 1 83 ? -1.703 -7.484 9.515 1.00 84.81 83 LEU A O 1
ATOM 593 N N . ALA A 1 84 ? -0.266 -6.084 8.517 1.00 84.62 84 ALA A N 1
ATOM 594 C CA . ALA A 1 84 ? -0.026 -5.287 9.716 1.00 84.62 84 ALA A CA 1
ATOM 595 C C . ALA A 1 84 ? -1.299 -4.566 10.200 1.00 84.62 84 ALA A C 1
ATOM 597 O O . ALA A 1 84 ? -1.598 -4.576 11.397 1.00 84.62 84 ALA A O 1
ATOM 598 N N . ASN A 1 85 ? -2.076 -3.980 9.285 1.00 86.88 85 ASN A N 1
ATOM 599 C CA . ASN A 1 85 ? -3.351 -3.343 9.615 1.00 86.88 85 ASN A CA 1
ATOM 600 C C . ASN A 1 85 ? -4.388 -4.371 10.088 1.00 86.88 85 ASN A C 1
ATOM 602 O O . ASN A 1 85 ? -5.106 -4.111 11.055 1.00 86.88 85 ASN A O 1
ATOM 606 N N . ALA A 1 86 ? -4.444 -5.549 9.458 1.00 86.56 86 ALA A N 1
ATOM 607 C CA . ALA A 1 86 ? -5.329 -6.637 9.864 1.00 86.56 86 ALA A CA 1
ATOM 608 C C . ALA A 1 86 ? -5.043 -7.094 11.303 1.00 86.56 86 ALA A C 1
ATOM 610 O O . ALA A 1 86 ? -5.976 -7.198 12.101 1.00 86.56 86 ALA A O 1
ATOM 611 N N . ARG A 1 87 ? -3.763 -7.263 11.668 1.00 86.38 87 ARG A N 1
ATOM 612 C CA . ARG A 1 87 ? -3.348 -7.594 13.043 1.00 86.38 87 ARG A CA 1
ATOM 613 C C . ARG A 1 87 ? -3.808 -6.541 14.051 1.00 86.38 87 ARG A C 1
ATOM 615 O O . ARG A 1 87 ? -4.463 -6.888 15.028 1.00 86.38 87 ARG A O 1
ATOM 622 N N . ARG A 1 88 ? -3.581 -5.249 13.781 1.00 85.31 88 ARG A N 1
ATOM 623 C CA . ARG A 1 88 ? -4.031 -4.174 14.690 1.00 85.31 88 ARG A CA 1
ATOM 624 C C . ARG A 1 88 ? -5.548 -4.113 14.839 1.00 85.31 88 ARG A C 1
ATOM 626 O O . ARG A 1 88 ? -6.056 -3.883 15.936 1.00 85.31 88 ARG A O 1
ATOM 633 N N . ARG A 1 89 ? -6.291 -4.316 13.745 1.00 86.94 89 ARG A N 1
ATOM 634 C CA . ARG A 1 89 ? -7.760 -4.396 13.792 1.00 86.94 89 ARG A CA 1
ATOM 635 C C . ARG A 1 89 ? -8.206 -5.581 14.651 1.00 86.94 89 ARG A C 1
ATOM 637 O O . ARG A 1 89 ? -9.139 -5.434 15.434 1.00 86.94 89 ARG A O 1
ATOM 644 N N . GLN A 1 90 ? -7.532 -6.724 14.545 1.00 88.56 90 GLN A N 1
ATOM 645 C CA . GLN A 1 90 ? -7.825 -7.910 15.348 1.00 88.56 90 GLN A CA 1
ATOM 646 C C . GLN A 1 90 ? -7.541 -7.686 16.842 1.00 88.56 90 GLN A C 1
ATOM 648 O O . GLN A 1 90 ? -8.405 -7.972 17.667 1.00 88.56 90 GLN A O 1
ATOM 653 N N . GLU A 1 91 ? -6.391 -7.112 17.199 1.00 87.50 91 GLU A N 1
ATOM 654 C CA . GLU A 1 91 ? -6.038 -6.783 18.590 1.00 87.50 91 GLU A CA 1
ATOM 655 C C . GLU A 1 91 ? -7.067 -5.847 19.243 1.00 87.50 91 GLU A C 1
ATOM 657 O O . GLU A 1 91 ? -7.504 -6.073 20.378 1.00 87.50 91 GLU A O 1
ATOM 662 N N . ARG A 1 92 ? -7.521 -4.818 18.513 1.00 86.25 92 ARG A N 1
ATOM 663 C CA . ARG A 1 92 ? -8.561 -3.907 19.012 1.00 86.25 92 ARG A CA 1
ATOM 664 C C . ARG A 1 92 ? -9.922 -4.582 19.145 1.00 86.25 92 ARG A C 1
ATOM 666 O O . ARG A 1 92 ? -10.601 -4.315 20.130 1.00 86.25 92 ARG A O 1
ATOM 673 N N . ARG A 1 93 ? -10.305 -5.469 18.218 1.00 87.56 93 ARG A N 1
ATOM 674 C CA . ARG A 1 93 ? -11.546 -6.260 18.336 1.00 87.56 93 ARG A CA 1
ATOM 675 C C . ARG A 1 93 ? -11.542 -7.098 19.611 1.00 87.56 93 ARG A C 1
ATOM 677 O O . ARG A 1 93 ? -12.440 -6.949 20.427 1.00 87.56 93 ARG A O 1
ATOM 684 N N . LEU A 1 94 ? -10.469 -7.853 19.853 1.00 89.25 94 LEU A N 1
ATOM 685 C CA . LEU A 1 94 ? -10.326 -8.661 21.071 1.00 89.25 94 LEU A CA 1
ATOM 686 C C . LEU A 1 94 ? -10.399 -7.812 22.351 1.00 89.25 94 LEU A C 1
ATOM 688 O O . LEU A 1 94 ? -11.014 -8.213 23.341 1.00 89.25 94 LEU A O 1
ATOM 692 N N . THR A 1 95 ? -9.798 -6.620 22.328 1.00 89.06 95 THR A N 1
ATOM 693 C CA . THR A 1 95 ? -9.836 -5.690 23.465 1.00 89.06 95 THR A CA 1
ATOM 694 C C . THR A 1 95 ? -11.235 -5.109 23.678 1.00 89.06 95 THR A C 1
ATOM 696 O O . THR A 1 95 ? -11.702 -5.021 24.815 1.00 89.06 95 THR A O 1
ATOM 699 N N . ASN A 1 96 ? -11.932 -4.746 22.601 1.00 89.25 96 ASN A N 1
ATOM 700 C CA . ASN A 1 96 ? -13.304 -4.249 22.657 1.00 89.25 96 ASN A CA 1
ATOM 701 C C . ASN A 1 96 ? -14.259 -5.305 23.208 1.00 89.25 96 ASN A C 1
ATOM 703 O O . ASN A 1 96 ? -15.000 -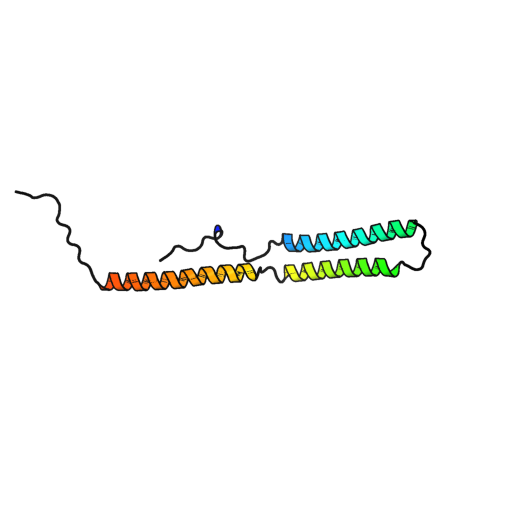4.990 24.136 1.00 89.25 96 ASN A O 1
ATOM 707 N N . ASP A 1 97 ? -14.149 -6.552 22.756 1.00 89.31 97 ASP A N 1
ATOM 708 C CA . ASP A 1 97 ? -14.953 -7.668 23.259 1.00 89.31 97 ASP A CA 1
ATOM 709 C C . ASP A 1 97 ? -14.715 -7.908 24.760 1.00 89.31 97 ASP A C 1
ATOM 711 O O . ASP A 1 97 ? -15.624 -8.263 25.514 1.00 89.31 97 ASP A O 1
ATOM 715 N N . ALA A 1 98 ? -13.481 -7.723 25.242 1.00 90.06 98 ALA A N 1
ATOM 716 C CA . ALA A 1 98 ? -13.176 -7.809 26.670 1.00 90.06 98 ALA A CA 1
ATOM 717 C C . ALA A 1 98 ? -13.806 -6.653 27.469 1.00 90.06 98 ALA A C 1
ATOM 719 O O . ALA A 1 98 ? -14.368 -6.877 28.545 1.00 90.06 98 ALA A O 1
ATOM 720 N N . ILE A 1 99 ? -13.750 -5.426 26.941 1.00 88.12 99 ILE A N 1
ATOM 721 C CA . ILE A 1 99 ? -14.370 -4.246 27.560 1.00 88.12 99 ILE A CA 1
ATOM 722 C C . ILE A 1 99 ? -15.893 -4.391 27.594 1.00 88.12 99 ILE A C 1
ATOM 724 O O . ILE A 1 99 ? -16.499 -4.113 28.624 1.00 88.12 99 ILE A O 1
ATOM 728 N N . GLU A 1 100 ? -16.512 -4.844 26.506 1.00 89.19 100 GLU A N 1
ATOM 729 C CA . GLU A 1 100 ? -17.958 -5.060 26.432 1.00 89.19 100 GLU A CA 1
ATOM 730 C C . GLU A 1 100 ? -18.416 -6.113 27.431 1.00 89.19 100 GLU A C 1
ATOM 732 O O . GLU A 1 100 ? -19.331 -5.850 28.208 1.00 89.19 100 GLU A O 1
ATOM 737 N N . ARG A 1 101 ? -17.722 -7.255 27.517 1.00 88.25 101 ARG A N 1
ATOM 738 C CA . ARG A 1 101 ? -18.010 -8.271 28.540 1.00 88.25 101 ARG A CA 1
ATOM 739 C C . ARG A 1 101 ? -17.933 -7.697 29.955 1.00 88.25 101 ARG A C 1
ATOM 741 O O . ARG A 1 101 ? -18.832 -7.931 30.760 1.00 88.25 101 ARG A O 1
ATOM 748 N N . ARG A 1 102 ? -16.898 -6.904 30.256 1.00 87.12 102 ARG A N 1
ATOM 749 C CA . ARG A 1 102 ? -16.747 -6.247 31.565 1.00 87.12 102 ARG A CA 1
ATOM 750 C C . ARG A 1 102 ? -17.854 -5.227 31.836 1.00 87.12 102 ARG A C 1
ATOM 752 O O . ARG A 1 102 ? -18.361 -5.164 32.954 1.00 87.12 102 ARG A O 1
ATOM 759 N N . ASN A 1 103 ? -18.209 -4.418 30.845 1.00 87.19 103 ASN A N 1
ATOM 760 C CA . ASN A 1 103 ? -19.253 -3.406 30.974 1.00 87.19 103 ASN A CA 1
ATOM 761 C C . ASN A 1 103 ? -20.618 -4.056 31.183 1.00 87.19 103 ASN A C 1
ATOM 763 O O . ASN A 1 103 ? -21.333 -3.662 32.097 1.00 87.19 103 ASN A O 1
ATOM 767 N N . ASN A 1 104 ? -20.933 -5.103 30.423 1.00 87.00 104 ASN A N 1
ATOM 768 C CA . ASN A 1 104 ? -22.169 -5.863 30.578 1.00 87.00 104 ASN A CA 1
ATOM 769 C C . ASN A 1 104 ? -22.255 -6.510 31.964 1.00 87.00 104 ASN A C 1
ATOM 771 O O . ASN A 1 104 ? -23.299 -6.432 32.603 1.00 87.00 104 ASN A O 1
ATOM 775 N N . ALA A 1 105 ? -21.146 -7.051 32.482 1.00 85.50 105 ALA A N 1
ATOM 776 C CA . ALA A 1 105 ? -21.094 -7.567 33.849 1.00 85.50 105 ALA A CA 1
ATOM 777 C C . ALA A 1 105 ? -21.360 -6.477 34.906 1.00 85.50 105 ALA A C 1
ATOM 779 O O . ALA A 1 105 ? -22.061 -6.730 35.879 1.00 85.50 105 ALA A O 1
ATOM 780 N N . ARG A 1 106 ? -20.846 -5.253 34.713 1.00 81.56 106 ARG A N 1
ATOM 781 C CA . ARG A 1 106 ? -21.101 -4.113 35.617 1.00 81.56 106 ARG A CA 1
ATOM 782 C C . ARG A 1 106 ? -22.531 -3.586 35.528 1.00 81.56 106 A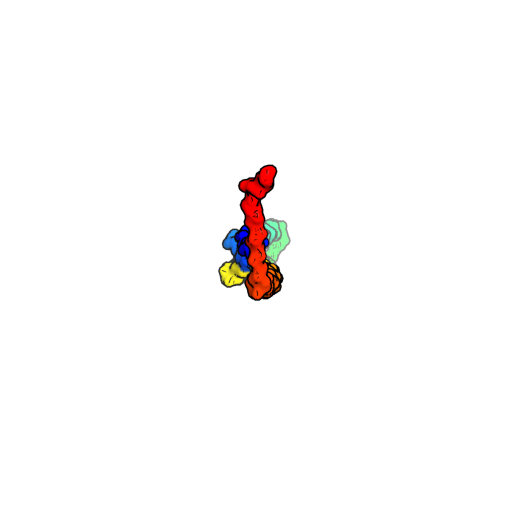RG A C 1
ATOM 784 O O . ARG A 1 106 ? -23.108 -3.241 36.550 1.00 81.56 106 ARG A O 1
ATOM 791 N N . ILE A 1 107 ? -23.102 -3.528 34.327 1.00 83.06 107 ILE A N 1
ATOM 792 C CA . ILE A 1 107 ? -24.490 -3.095 34.108 1.00 83.06 107 ILE A CA 1
ATOM 793 C C . ILE A 1 107 ? -25.461 -4.098 34.744 1.00 83.06 107 ILE A C 1
ATOM 795 O O . ILE A 1 107 ? -26.397 -3.695 35.431 1.00 83.06 107 ILE A O 1
ATOM 799 N N . ALA A 1 108 ? -25.195 -5.398 34.585 1.00 76.75 108 ALA A N 1
ATOM 800 C CA . ALA A 1 108 ? -25.985 -6.464 35.199 1.00 76.75 108 ALA A CA 1
ATOM 801 C C . ALA A 1 108 ? -25.953 -6.439 36.739 1.00 76.75 108 ALA A C 1
ATOM 803 O O . ALA A 1 108 ? -26.853 -6.975 37.373 1.00 76.75 108 ALA A O 1
ATOM 804 N N . GLN A 1 109 ? -24.945 -5.804 37.346 1.00 77.19 109 GLN A N 1
ATOM 805 C CA . GLN A 1 109 ? -24.836 -5.645 38.800 1.00 77.19 109 GLN A CA 1
ATOM 806 C C . GLN A 1 109 ? -25.689 -4.498 39.376 1.00 77.19 109 GLN A C 1
ATOM 808 O O . GLN A 1 109 ? -25.579 -4.250 40.570 1.00 77.19 109 GLN A O 1
ATOM 813 N N . THR A 1 110 ? -26.508 -3.808 38.562 1.00 60.16 110 THR A N 1
ATOM 814 C CA . THR A 1 110 ? -27.503 -2.778 38.947 1.00 60.16 110 THR A CA 1
ATOM 815 C C . THR A 1 110 ? -27.175 -2.054 40.262 1.00 60.16 110 THR A C 1
ATOM 817 O O . THR A 1 110 ? -27.751 -2.331 41.311 1.00 60.16 110 THR A O 1
ATOM 820 N N . ILE A 1 111 ? -26.230 -1.112 40.222 1.00 63.53 111 ILE A N 1
ATOM 821 C CA . ILE A 1 111 ? -25.878 -0.316 41.405 1.00 63.53 111 ILE A CA 1
ATOM 822 C C . ILE A 1 111 ? -26.813 0.898 41.467 1.00 63.53 111 ILE A C 1
ATOM 824 O O . ILE A 1 111 ? -26.673 1.838 40.685 1.00 63.53 111 ILE A O 1
ATOM 828 N N . LEU A 1 112 ? -27.769 0.877 42.400 1.00 63.03 112 LEU A N 1
ATOM 829 C CA . LEU A 1 112 ? -28.600 2.033 42.739 1.00 63.03 112 LEU A CA 1
ATOM 830 C C . LEU A 1 112 ? -27.779 3.005 43.599 1.00 63.03 112 LEU A C 1
ATOM 832 O O . LEU A 1 112 ? -27.504 2.729 44.765 1.00 63.03 112 LEU A O 1
ATOM 836 N N . VAL A 1 113 ? -27.385 4.144 43.028 1.00 64.69 113 VAL A N 1
ATOM 837 C CA . VAL A 1 113 ? -26.707 5.220 43.767 1.00 64.69 113 VAL A CA 1
ATOM 838 C C . VAL A 1 113 ? -27.749 6.247 44.205 1.00 64.69 113 VAL A C 1
ATOM 840 O O . VAL A 1 113 ? -28.259 7.005 43.384 1.00 64.69 113 VAL A O 1
ATOM 843 N N . ILE A 1 114 ? -28.061 6.278 45.502 1.00 66.12 114 ILE A N 1
ATOM 844 C CA . ILE A 1 114 ? -28.877 7.333 46.117 1.00 66.12 114 ILE A CA 1
ATOM 845 C C . ILE A 1 114 ? -27.911 8.392 46.651 1.00 66.12 114 ILE A C 1
ATOM 847 O O . ILE A 1 114 ? -27.251 8.176 47.666 1.00 66.12 114 ILE A O 1
ATOM 851 N N . ALA A 1 115 ? -27.793 9.522 45.955 1.00 68.94 115 ALA A N 1
ATOM 852 C CA . ALA A 1 115 ? -27.067 10.681 46.466 1.00 68.94 115 ALA A CA 1
ATOM 853 C C . ALA A 1 115 ? -28.026 11.538 47.317 1.00 68.94 115 ALA A C 1
ATOM 855 O O . ALA A 1 115 ? -29.079 11.929 46.807 1.00 68.94 115 ALA A O 1
ATOM 856 N N . PRO A 1 116 ? -27.714 11.835 48.592 1.00 62.84 116 PRO A N 1
ATOM 857 C CA . PRO A 1 116 ? -28.526 12.749 49.385 1.00 62.84 116 PRO A CA 1
ATOM 858 C C . PRO A 1 116 ? -28.418 14.163 48.805 1.00 62.84 116 PRO A C 1
ATOM 860 O O . PRO A 1 116 ? -27.320 14.637 48.510 1.00 62.84 116 PRO A O 1
ATOM 863 N N . ALA A 1 117 ? -29.556 14.844 48.646 1.00 64.62 117 ALA A N 1
ATOM 864 C CA . ALA A 1 117 ? -29.571 16.259 48.303 1.00 64.62 117 ALA A CA 1
ATOM 865 C C . ALA A 1 117 ? -28.863 17.031 49.426 1.00 64.62 117 ALA A C 1
ATOM 867 O O . ALA A 1 117 ? -29.323 17.055 50.568 1.00 64.62 117 ALA A O 1
ATOM 868 N N . SER A 1 118 ? -27.706 17.617 49.124 1.00 63.28 118 SER A N 1
ATOM 869 C CA . SER A 1 118 ? -26.994 18.485 50.053 1.00 63.28 118 SER A CA 1
ATOM 870 C C . SER A 1 118 ? -27.867 19.702 50.364 1.00 63.28 118 SER A C 1
ATOM 872 O O . SER A 1 118 ? -28.000 20.589 49.523 1.00 63.28 118 SER A O 1
ATOM 874 N N . GLY A 1 119 ? -28.454 19.741 51.560 1.00 59.00 119 GLY A N 1
ATOM 875 C CA . GLY A 1 119 ? -29.114 20.938 52.079 1.00 59.00 119 GLY A CA 1
ATOM 876 C C . GLY A 1 119 ? -30.415 20.678 52.824 1.00 59.00 119 GLY A C 1
ATOM 877 O O . GLY A 1 119 ? -31.456 21.110 52.361 1.00 59.00 119 GLY A O 1
ATOM 878 N N . VAL A 1 120 ? -30.346 20.006 53.974 1.00 57.34 120 VAL A N 1
ATOM 879 C CA . VAL A 1 120 ? -31.192 20.278 55.154 1.00 57.34 120 VAL A CA 1
ATOM 880 C C . VAL A 1 120 ? -30.531 19.589 56.350 1.00 57.34 120 VAL A C 1
ATOM 882 O O . VAL A 1 120 ? -30.834 18.448 56.688 1.00 57.34 120 VAL A O 1
ATOM 885 N N . GLY A 1 121 ? -29.537 20.261 56.931 1.00 56.47 121 GLY A N 1
ATOM 886 C CA . GLY A 1 121 ? -29.182 20.053 58.336 1.00 56.47 121 GLY A CA 1
ATOM 887 C C . GLY A 1 121 ? -30.048 20.991 59.190 1.00 56.47 121 GLY A C 1
ATOM 888 O O . GLY A 1 121 ? -30.383 22.061 58.678 1.00 56.47 121 GLY A O 1
ATOM 889 N N . PRO A 1 122 ? -30.459 20.575 60.403 1.00 56.06 122 PRO A N 1
ATOM 890 C CA . PRO A 1 122 ? -31.371 21.330 61.268 1.00 56.06 122 PRO A CA 1
ATOM 891 C C . PRO A 1 122 ? -30.839 22.711 61.664 1.00 56.06 122 PRO A C 1
ATOM 893 O O . PRO A 1 122 ? -29.599 22.865 61.760 1.00 56.06 122 PRO A O 1
#

Foldseek 3Di:
DDDDDDPVNADPFFDDLVVLVVLLVVLVVQLVVLVVVVVVVVVPDDDDDPPPVSVVSSVVSNVVSVVSSVVCVVPRGDVVSVVVRVVVVVVVVVVVVVVVVVVVVVVVVDDDDDDDDPDDDD

Solvent-accessible surface area (backbone atoms only — not comparable to full-atom values): 7071 Å² total; per-residue (Å²): 114,76,82,83,82,50,77,89,77,47,60,71,41,52,58,59,76,64,59,30,52,50,45,34,52,50,18,51,51,52,22,52,49,40,51,51,55,47,48,61,49,56,79,60,83,60,78,98,78,67,70,64,61,48,52,51,52,27,51,52,32,43,50,53,15,51,52,51,23,54,49,40,64,76,51,35,62,34,66,69,34,43,52,54,44,50,51,54,53,49,56,49,49,58,52,27,56,52,44,47,54,54,50,51,56,56,59,74,60,66,81,84,82,84,77,78,79,90,84,81,78,135

pLDDT: mean 72.31, std 10.56, range [46.59, 90.06]

Radius of gyration: 32.38 Å; Cα contacts (8 Å, |Δi|>4): 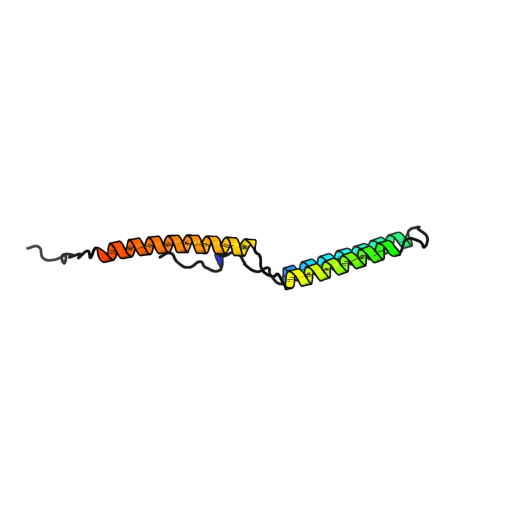72; chains: 1; bounding box: 69×30×99 Å

Sequence (122 aa):
TLPELLLSELRPERYPPSAATGDLVKGLGIAAGAFVISGALADGHLGSSSSALPATVAATAALSGVVAFVWRRHHSEAPENVLANARRRQERRLTNDAIERRNNARIAQTILVIAPASGVGP

Mean predicted aligned error: 15.05 Å

Secondary structure (DSSP, 8-state):
-PPPPPTTTSPPSB--HHHHHHHHHHHHHHHHHHHHHHHHHHTTS--SS-SHHHHHHHHHHHHHHHHHHHHHHH--B-HHHHHHHHHHHHHHHHHHHHHHHHHHHHHHT--------S----